Protein AF-A0A6N7H0F9-F1 (afdb_monomer_lite)

Foldseek 3Di:
DDFDDDDDDDQQDQLRVLVCCCVVVLLFKFAQQVPWQDFPPDDTAGLAGIQTLLREGEHEEEQDDLVRLLVSLVRNLVSLVVVLVCVGRVVSVLVSLVVGRPDPNSSVSNNVNSVCVNVVNDAHEYEYEYEDACVVPDPVPHPPSSVVSNVVSCVSSVVSRHHYYYHYRYD

Secondary structure (DSSP, 8-state):
-------SSS---HHHHHHHHHHHTTTTEEE-TTPEE--TTS--EE--SEEETT--EEEEEES--HHHHHHHHHHHHHHHHHHT-HHHHHHHHHHHHHHH-S-HHHHHHHHHHHHHHHTTSS--EEEEEEEE--TT--GGGS-HHHHHHHHHHHHHHHHTT-EEEEEEEE-

pLDDT: mean 88.98, std 14.89, range [30.44, 98.69]

Radius of gyration: 15.68 Å; chains: 1; bounding box: 40×28×45 Å

Sequence (171 aa):
MRQCRVSGGRRTTEPAYNTKVGKDHRDDFICLDRALIEIPGETKFEACDLVAETGALVHVKRKGKSSALSHLFLRAANSCEMLHRPAETRGPFNKLLAERARSPKLLTTVQSVLAAAESRRDELEVVFAFLGDWRGGTISSLPFFSRISLVNEAHRVRNLGYTVTVKTISQ

Structure (mmCIF, N/CA/C/O backbone):
data_AF-A0A6N7H0F9-F1
#
_entry.id   AF-A0A6N7H0F9-F1
#
loop_
_atom_site.group_PDB
_atom_site.id
_atom_site.type_symbol
_atom_site.label_atom_id
_atom_site.label_alt_id
_atom_site.label_comp_id
_atom_site.label_asym_id
_atom_site.label_entity_id
_atom_site.label_seq_id
_atom_site.pdbx_PDB_ins_code
_atom_site.Cartn_x
_atom_site.Cartn_y
_atom_site.Cartn_z
_atom_site.occupancy
_atom_site.B_iso_or_equiv
_atom_site.auth_seq_id
_atom_site.auth_comp_id
_atom_site.auth_asym_id
_atom_site.auth_atom_id
_atom_site.pdbx_PDB_model_num
ATOM 1 N N . MET A 1 1 ? -8.116 -14.077 -9.382 1.00 36.47 1 MET A N 1
ATOM 2 C CA . MET A 1 1 ? -8.466 -12.677 -9.720 1.00 36.47 1 MET A CA 1
ATOM 3 C C . MET A 1 1 ? -8.151 -12.419 -11.190 1.00 36.47 1 MET A C 1
ATOM 5 O O . MET A 1 1 ? -7.084 -12.813 -11.648 1.00 36.47 1 MET A O 1
ATOM 9 N N . ARG A 1 2 ? -9.105 -11.866 -11.949 1.00 30.44 2 ARG A N 1
ATOM 10 C CA . ARG A 1 2 ? -9.016 -11.695 -13.411 1.00 30.44 2 ARG A CA 1
ATOM 11 C C . ARG A 1 2 ? -8.054 -10.549 -13.756 1.00 30.44 2 ARG A C 1
ATOM 13 O O . ARG A 1 2 ? -8.164 -9.470 -13.187 1.00 30.44 2 ARG A O 1
ATOM 20 N N . GLN A 1 3 ? -7.115 -10.779 -14.678 1.00 33.28 3 GLN A N 1
ATOM 21 C CA . GLN A 1 3 ? -6.252 -9.727 -15.227 1.00 33.28 3 GLN A CA 1
ATOM 22 C C . GLN A 1 3 ? -7.116 -8.686 -15.950 1.00 33.28 3 GLN A C 1
ATOM 24 O O . GLN A 1 3 ? -7.696 -8.976 -16.995 1.00 33.28 3 GLN A O 1
ATOM 29 N N . CYS A 1 4 ? -7.187 -7.472 -15.410 1.00 33.72 4 CYS A N 1
ATOM 30 C CA . CYS A 1 4 ? -7.795 -6.338 -16.093 1.00 33.72 4 CYS A CA 1
ATOM 31 C C . CYS A 1 4 ? -6.793 -5.826 -17.145 1.00 33.72 4 CYS A C 1
ATOM 33 O O . CYS A 1 4 ? -5.806 -5.174 -16.805 1.00 33.72 4 CYS A O 1
ATOM 35 N N . ARG A 1 5 ? -6.983 -6.186 -18.423 1.00 34.38 5 ARG A N 1
ATOM 36 C CA . ARG A 1 5 ? -6.224 -5.600 -19.541 1.00 34.38 5 ARG A CA 1
ATOM 37 C C . ARG A 1 5 ? -6.915 -4.309 -19.967 1.00 34.38 5 ARG A C 1
ATOM 39 O O . ARG A 1 5 ? -7.967 -4.358 -20.594 1.00 34.38 5 ARG A O 1
ATOM 46 N N . VAL A 1 6 ? -6.312 -3.167 -19.651 1.00 43.25 6 VAL A N 1
ATOM 47 C CA . VAL A 1 6 ? -6.715 -1.873 -20.216 1.00 43.25 6 VAL A CA 1
ATOM 48 C C . VAL A 1 6 ? -5.875 -1.637 -21.473 1.00 43.25 6 VAL A C 1
ATOM 50 O O . VAL A 1 6 ? -4.650 -1.592 -21.407 1.00 43.25 6 VAL A O 1
ATOM 53 N N . SER A 1 7 ? -6.528 -1.562 -22.630 1.00 35.03 7 SER A N 1
ATOM 54 C CA . SER A 1 7 ? -5.904 -1.376 -23.942 1.00 35.03 7 SER A CA 1
ATOM 55 C C . SER A 1 7 ? -5.489 0.078 -24.201 1.00 35.03 7 SER A C 1
ATOM 57 O O . SER A 1 7 ? -6.306 0.984 -24.068 1.00 35.03 7 SER A O 1
ATOM 59 N N . GLY A 1 8 ? -4.230 0.249 -24.623 1.00 41.03 8 GLY A N 1
ATOM 60 C CA . GLY A 1 8 ? -3.666 1.303 -25.482 1.00 41.03 8 GLY A CA 1
ATOM 61 C C . GLY A 1 8 ? -4.309 2.693 -25.482 1.00 41.03 8 GLY A C 1
ATOM 62 O O . GLY A 1 8 ? -5.178 2.978 -26.299 1.00 41.03 8 GLY A O 1
ATOM 63 N N . GLY A 1 9 ? -3.773 3.601 -24.664 1.00 38.97 9 GLY A N 1
ATOM 64 C CA . GLY A 1 9 ? -4.046 5.037 -24.754 1.00 38.97 9 GLY A CA 1
ATOM 65 C C . GLY A 1 9 ? -3.448 5.797 -23.571 1.00 38.97 9 GLY A C 1
ATOM 66 O O . GLY A 1 9 ? -3.862 5.562 -22.448 1.00 38.97 9 GLY A O 1
ATOM 67 N N . ARG A 1 10 ? -2.475 6.689 -23.836 1.00 51.28 10 ARG A N 1
ATOM 68 C CA . ARG A 1 10 ? -1.783 7.618 -22.902 1.00 51.28 10 ARG A CA 1
ATOM 69 C C . ARG A 1 10 ? -1.339 6.996 -21.558 1.00 51.28 10 ARG A C 1
ATOM 71 O O . ARG A 1 10 ? -2.156 6.696 -20.695 1.00 51.28 10 ARG A O 1
ATOM 78 N N . ARG A 1 11 ? -0.018 6.901 -21.319 1.00 67.81 11 ARG A N 1
ATOM 79 C CA . ARG A 1 11 ? 0.551 6.440 -20.029 1.00 67.81 11 ARG A CA 1
ATOM 80 C C . ARG A 1 11 ? -0.127 7.162 -18.858 1.00 67.81 11 ARG A C 1
ATOM 82 O O . ARG A 1 11 ? 0.099 8.351 -18.645 1.00 67.81 11 ARG A O 1
ATOM 89 N N . THR A 1 12 ? -0.967 6.443 -18.119 1.00 83.94 12 THR A N 1
ATOM 90 C CA . THR A 1 12 ? -1.776 7.009 -17.035 1.00 83.94 12 THR A CA 1
ATOM 91 C C . THR A 1 12 ? -0.874 7.276 -15.839 1.00 83.94 12 THR A C 1
ATOM 93 O O . THR A 1 12 ? -0.095 6.400 -15.466 1.00 83.94 12 THR A O 1
ATOM 96 N N . THR A 1 13 ? -0.938 8.469 -15.241 1.00 92.88 13 THR A N 1
ATOM 97 C CA . THR A 1 13 ? -0.132 8.828 -14.056 1.00 92.88 13 THR A CA 1
ATOM 98 C C . THR A 1 13 ? -0.463 7.927 -12.855 1.00 92.88 13 THR A C 1
ATOM 100 O O . THR A 1 13 ? -1.495 7.264 -12.858 1.00 92.88 13 THR A O 1
ATOM 103 N N . GLU A 1 14 ? 0.416 7.846 -11.844 1.00 94.94 14 GLU A N 1
ATOM 104 C CA . GLU A 1 14 ? 0.169 6.986 -10.663 1.00 94.94 14 GLU A CA 1
ATOM 105 C C . GLU A 1 14 ? -1.146 7.399 -9.964 1.00 94.94 14 GLU A C 1
ATOM 107 O O . GLU A 1 14 ? -2.026 6.546 -9.846 1.00 94.94 14 GLU A O 1
ATOM 112 N N . PRO A 1 15 ? -1.395 8.700 -9.680 1.00 96.75 15 PRO A N 1
ATOM 113 C CA . PRO A 1 15 ? -2.644 9.122 -9.039 1.00 96.75 15 PRO A CA 1
ATOM 114 C C . PRO A 1 15 ? -3.885 8.880 -9.905 1.00 96.75 15 PRO A C 1
ATOM 116 O O . PRO A 1 15 ? -4.947 8.514 -9.400 1.00 96.75 15 PRO A O 1
ATOM 119 N N . ALA A 1 16 ? -3.767 9.069 -11.227 1.00 95.94 16 ALA A N 1
ATOM 120 C CA . ALA A 1 16 ? -4.872 8.817 -12.147 1.00 95.94 16 ALA A CA 1
ATOM 121 C C . ALA A 1 16 ? -5.219 7.322 -12.215 1.00 95.94 16 ALA A C 1
ATOM 123 O O . ALA A 1 16 ? -6.398 6.978 -12.274 1.00 95.94 16 ALA A O 1
ATOM 124 N N . TYR A 1 17 ? -4.217 6.439 -12.157 1.00 96.56 17 TYR A N 1
ATOM 125 C CA . TYR A 1 17 ? -4.435 4.996 -12.087 1.00 96.56 17 TYR A CA 1
ATOM 126 C C . TYR A 1 17 ? -5.130 4.618 -10.775 1.00 96.56 17 TYR A C 1
ATOM 128 O O . TYR A 1 17 ? -6.184 3.988 -10.816 1.00 96.56 17 TYR A O 1
ATOM 136 N N . ASN A 1 18 ? -4.606 5.075 -9.635 1.00 97.69 18 ASN A N 1
ATOM 137 C CA . ASN A 1 18 ? -5.153 4.775 -8.307 1.00 97.69 18 ASN A CA 1
ATOM 138 C C . ASN A 1 18 ? -6.614 5.243 -8.187 1.00 97.69 18 ASN A C 1
ATOM 140 O O . ASN A 1 18 ? -7.503 4.483 -7.799 1.00 97.69 18 ASN A O 1
ATOM 144 N N . THR A 1 19 ? -6.892 6.472 -8.630 1.00 97.38 19 THR A N 1
ATOM 145 C CA . THR A 1 19 ? -8.248 7.039 -8.643 1.00 97.38 19 THR A CA 1
ATOM 146 C C . THR A 1 19 ? -9.193 6.246 -9.542 1.00 97.38 19 THR A C 1
ATOM 148 O O . THR A 1 19 ? -10.334 5.987 -9.157 1.00 97.38 19 THR A O 1
ATOM 151 N N . LYS A 1 20 ? -8.734 5.847 -10.736 1.00 96.69 20 LYS A N 1
ATOM 152 C CA . LYS A 1 20 ? -9.527 5.039 -11.669 1.00 96.69 20 LYS A CA 1
ATOM 153 C C . LYS A 1 20 ? -9.846 3.667 -11.081 1.00 96.69 20 LYS A C 1
ATOM 155 O O . LYS A 1 20 ? -11.004 3.272 -11.126 1.00 96.69 20 LYS A O 1
ATOM 160 N N . VAL A 1 21 ? -8.870 2.979 -10.483 1.00 97.31 21 VAL A N 1
ATOM 161 C CA . VAL A 1 21 ? -9.089 1.670 -9.846 1.00 97.31 21 VAL A CA 1
ATOM 162 C C . VAL A 1 21 ? -10.112 1.775 -8.718 1.00 97.31 21 VAL A C 1
ATOM 164 O O . VAL A 1 21 ? -11.105 1.060 -8.749 1.00 97.31 21 VAL A O 1
ATOM 167 N N . GLY A 1 22 ? -9.951 2.716 -7.783 1.00 96.88 22 GLY A N 1
ATOM 168 C CA . GLY A 1 22 ? -10.909 2.878 -6.679 1.00 96.88 22 GLY A CA 1
ATOM 169 C C . GLY A 1 22 ? -12.315 3.320 -7.112 1.00 96.88 22 GLY A C 1
ATOM 170 O O . GLY A 1 22 ? -13.271 3.161 -6.357 1.00 96.88 22 GLY A O 1
ATOM 171 N N . LYS A 1 23 ? -12.469 3.889 -8.316 1.00 96.81 23 LYS A N 1
ATOM 172 C CA . LYS A 1 23 ? -13.776 4.251 -8.885 1.00 96.81 23 LYS A CA 1
ATOM 173 C C . LYS A 1 23 ? -14.415 3.081 -9.635 1.00 96.81 23 LYS A C 1
ATOM 175 O O . LYS A 1 23 ? -15.572 2.756 -9.377 1.00 96.81 23 LYS A O 1
ATOM 180 N N . ASP A 1 24 ? -13.677 2.488 -10.568 1.00 97.19 24 ASP A N 1
ATOM 181 C CA . ASP A 1 24 ? -14.187 1.475 -11.496 1.00 97.19 24 ASP A CA 1
ATOM 182 C C . ASP A 1 24 ? -14.318 0.101 -10.811 1.00 97.19 24 ASP A C 1
ATOM 184 O O . ASP A 1 24 ? -15.212 -0.669 -11.150 1.00 97.19 24 ASP A O 1
ATOM 188 N N . HIS A 1 25 ? -13.491 -0.164 -9.795 1.00 97.06 25 HIS A N 1
ATOM 189 C CA . HIS A 1 25 ? -13.478 -1.381 -8.977 1.00 97.06 25 HIS A CA 1
ATOM 190 C C . HIS A 1 25 ? -13.803 -1.074 -7.507 1.00 97.06 25 HIS A C 1
ATOM 192 O O . HIS A 1 25 ? -13.159 -1.575 -6.589 1.00 97.06 25 HIS A O 1
ATOM 198 N N . ARG A 1 26 ? -14.798 -0.211 -7.268 1.00 95.94 26 ARG A N 1
ATOM 199 C CA . ARG A 1 26 ? -15.167 0.283 -5.924 1.00 95.94 26 ARG A CA 1
ATOM 200 C C . ARG A 1 26 ? -15.594 -0.791 -4.918 1.00 95.94 26 ARG A C 1
ATOM 202 O O . ARG A 1 26 ? -15.680 -0.488 -3.733 1.00 95.94 26 ARG A O 1
ATOM 209 N N . ASP A 1 27 ? -15.945 -1.979 -5.402 1.00 97.31 27 ASP A N 1
ATOM 210 C CA . ASP A 1 27 ? -16.322 -3.130 -4.578 1.00 97.31 27 ASP A CA 1
ATOM 211 C C . ASP A 1 27 ? -15.123 -4.045 -4.279 1.00 97.31 27 ASP A C 1
ATOM 213 O O . ASP A 1 27 ? -15.240 -4.904 -3.418 1.00 97.31 27 ASP A O 1
ATOM 217 N N . ASP A 1 28 ? -13.972 -3.807 -4.921 1.00 97.75 28 ASP A N 1
ATOM 218 C CA . ASP A 1 28 ? -12.732 -4.568 -4.731 1.00 97.75 28 ASP A CA 1
ATOM 219 C C . ASP A 1 28 ? -11.613 -3.725 -4.083 1.00 97.75 28 ASP A C 1
ATOM 221 O O . ASP A 1 28 ? -10.716 -4.281 -3.450 1.00 97.75 28 ASP A O 1
ATOM 225 N N . PHE A 1 29 ? -11.626 -2.393 -4.262 1.00 98.44 29 PHE A N 1
ATOM 226 C CA . PHE A 1 29 ? -10.556 -1.492 -3.818 1.00 98.44 29 PHE A CA 1
ATOM 227 C C . PHE A 1 29 ? -11.047 -0.183 -3.186 1.00 98.44 29 PHE A C 1
ATOM 229 O O . PHE A 1 29 ? -11.930 0.501 -3.707 1.00 98.44 29 PHE A O 1
ATOM 236 N N . ILE A 1 30 ? -10.363 0.235 -2.118 1.00 98.62 30 ILE A N 1
ATOM 237 C CA . ILE A 1 30 ? -10.457 1.572 -1.516 1.00 98.62 30 ILE A CA 1
ATOM 238 C C . ILE A 1 30 ? -9.215 2.375 -1.921 1.00 98.62 30 ILE A C 1
ATOM 240 O O . ILE A 1 30 ? -8.095 1.910 -1.736 1.00 98.62 30 ILE A O 1
ATOM 244 N N . CYS A 1 31 ? -9.395 3.588 -2.459 1.00 98.62 31 CYS A N 1
ATOM 245 C CA . CYS A 1 31 ? -8.279 4.453 -2.860 1.00 98.62 31 CYS A CA 1
ATOM 246 C C . CYS A 1 31 ? -7.805 5.361 -1.716 1.00 98.62 31 CYS A C 1
ATOM 248 O O . CYS A 1 31 ? -8.521 6.273 -1.285 1.00 98.62 31 CYS A O 1
ATOM 250 N N . LEU A 1 32 ? -6.567 5.131 -1.279 1.00 98.38 32 LEU A N 1
ATOM 251 C CA . LEU A 1 32 ? -5.870 5.867 -0.226 1.00 98.38 32 LEU A CA 1
ATOM 252 C C . LEU A 1 32 ? -4.683 6.690 -0.758 1.00 98.38 32 LEU A C 1
ATOM 254 O O . LEU A 1 32 ? -3.908 7.213 0.034 1.00 98.38 32 LEU A O 1
ATOM 258 N N . ASP A 1 33 ? -4.562 6.871 -2.077 1.00 97.19 33 ASP A N 1
ATOM 259 C CA . ASP A 1 33 ? -3.537 7.736 -2.677 1.00 97.19 33 ASP A CA 1
ATOM 260 C C . ASP A 1 33 ? -3.517 9.104 -1.973 1.00 97.19 33 ASP A C 1
ATOM 262 O O . ASP A 1 33 ? -4.555 9.776 -1.841 1.00 97.19 33 ASP A O 1
ATOM 266 N N . ARG A 1 34 ? -2.331 9.473 -1.469 1.00 95.31 34 ARG A N 1
ATOM 267 C CA . ARG A 1 34 ? -2.056 10.722 -0.731 1.00 95.31 34 ARG A CA 1
ATOM 268 C C . ARG A 1 34 ? -2.892 10.923 0.535 1.00 95.31 34 ARG A C 1
ATOM 270 O O . ARG A 1 34 ? -3.048 12.046 1.016 1.00 95.31 34 ARG A O 1
ATOM 277 N N . ALA A 1 35 ? -3.489 9.855 1.047 1.00 96.94 35 ALA A N 1
ATOM 278 C CA . ALA A 1 35 ? -4.270 9.864 2.266 1.00 96.94 35 ALA A CA 1
ATOM 279 C C . ALA A 1 35 ? -3.342 9.661 3.464 1.00 96.94 35 ALA A C 1
ATOM 281 O O . ALA A 1 35 ? -2.598 8.684 3.5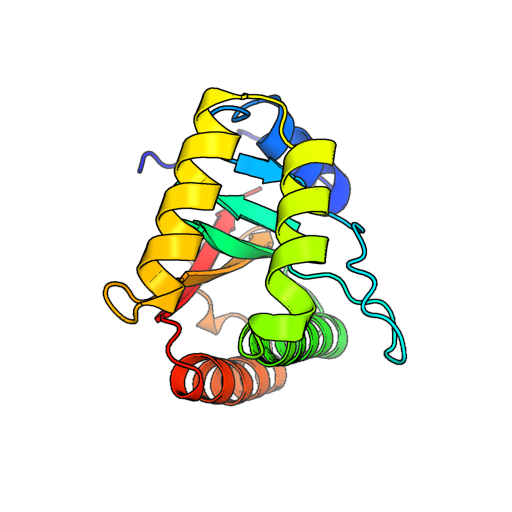23 1.00 96.94 35 ALA A O 1
ATOM 282 N N . LEU A 1 36 ? -3.393 10.592 4.413 1.00 96.56 36 LEU A N 1
ATOM 283 C CA . LEU A 1 36 ? -2.535 10.566 5.586 1.00 96.56 36 LEU A CA 1
ATOM 284 C C . LEU A 1 36 ? -3.286 10.023 6.795 1.00 96.56 36 LEU A C 1
ATOM 286 O O . LEU A 1 36 ? -4.383 10.481 7.111 1.00 96.56 36 LEU A O 1
ATOM 290 N N . ILE A 1 37 ? -2.650 9.090 7.492 1.00 94.69 37 ILE A N 1
ATOM 291 C CA . ILE A 1 37 ? -3.020 8.678 8.837 1.00 94.69 37 ILE A CA 1
ATOM 292 C C . ILE A 1 37 ? -2.316 9.615 9.811 1.00 94.69 37 ILE A C 1
ATOM 294 O O . ILE A 1 37 ? -1.109 9.848 9.715 1.00 94.69 37 ILE A O 1
ATOM 298 N N . GLU A 1 38 ? -3.087 10.158 10.744 1.00 91.62 38 GLU A N 1
ATOM 299 C CA . GLU A 1 38 ? -2.595 10.993 11.831 1.00 91.62 38 GLU A CA 1
ATOM 300 C C . GLU A 1 38 ? -2.665 10.205 13.135 1.00 91.62 38 GLU A C 1
ATOM 302 O O . GLU A 1 38 ? -3.743 9.783 13.555 1.00 91.62 38 GLU A O 1
ATOM 307 N N . ILE A 1 39 ? -1.505 10.003 13.756 1.00 87.12 39 ILE A N 1
ATOM 308 C CA . ILE A 1 39 ? -1.383 9.444 15.100 1.00 87.12 39 ILE A CA 1
ATOM 309 C C . ILE A 1 39 ? -0.949 10.595 16.018 1.00 87.12 39 ILE A C 1
ATOM 311 O O . ILE A 1 39 ? 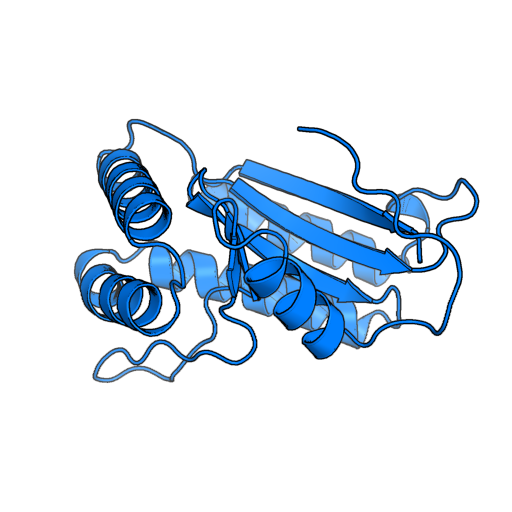0.016 11.291 15.689 1.00 87.12 39 ILE A O 1
ATOM 315 N N . PRO A 1 40 ? -1.631 10.832 17.151 1.00 82.31 40 PRO A N 1
ATOM 316 C CA . PRO A 1 40 ? -1.222 11.862 18.100 1.00 82.31 40 PRO A CA 1
ATOM 317 C C . PRO A 1 40 ? 0.229 11.676 18.561 1.00 82.31 40 PRO A C 1
ATOM 319 O O . PRO A 1 40 ? 0.602 10.600 19.013 1.00 82.31 40 PRO A O 1
ATOM 322 N N . GLY A 1 41 ? 1.036 12.736 18.471 1.00 82.81 41 GLY A N 1
ATOM 323 C CA . GLY A 1 41 ? 2.443 12.716 18.890 1.00 82.81 41 GLY A CA 1
ATOM 324 C C . GLY A 1 41 ? 3.429 12.185 17.844 1.00 82.81 41 GLY A C 1
ATOM 325 O O . GLY A 1 41 ? 4.631 12.260 18.075 1.00 82.81 41 GLY A O 1
ATOM 326 N N . GLU A 1 42 ? 2.950 11.727 16.686 1.00 85.38 42 GLU A N 1
ATOM 327 C CA . GLU A 1 42 ? 3.776 11.175 15.609 1.00 85.38 42 GLU A CA 1
ATOM 328 C C . GLU A 1 42 ? 3.577 11.936 14.291 1.00 85.38 42 GLU A C 1
ATOM 330 O O . GLU A 1 42 ? 2.607 12.675 14.089 1.00 85.38 42 GLU A O 1
ATOM 335 N N . THR A 1 43 ? 4.507 11.753 13.351 1.00 85.62 43 THR A N 1
ATOM 336 C CA . THR A 1 43 ? 4.375 12.357 12.016 1.00 85.62 43 THR A CA 1
ATOM 337 C C . THR A 1 43 ? 3.316 11.626 11.193 1.00 85.62 43 THR A C 1
ATOM 339 O O . THR A 1 43 ? 3.241 10.398 11.183 1.00 85.62 43 THR A O 1
ATOM 342 N N . LYS A 1 44 ? 2.518 12.391 10.441 1.00 92.69 44 LYS A N 1
ATOM 343 C CA . LYS A 1 44 ? 1.536 11.850 9.494 1.00 92.69 44 LYS A CA 1
ATOM 344 C C . LYS A 1 44 ? 2.207 10.970 8.441 1.00 92.69 44 LYS A C 1
ATOM 346 O O . LYS A 1 44 ? 3.246 11.343 7.896 1.00 92.69 44 LYS A O 1
ATOM 351 N N . PHE A 1 45 ? 1.577 9.856 8.085 1.00 94.69 45 PHE A N 1
ATOM 352 C CA . PHE A 1 45 ? 2.123 8.932 7.088 1.00 94.69 45 PHE A CA 1
ATOM 353 C C . PHE A 1 45 ? 1.042 8.372 6.160 1.00 94.69 45 PHE A C 1
ATOM 355 O O . PHE A 1 45 ? -0.135 8.327 6.506 1.00 94.69 45 PHE A O 1
ATOM 362 N N . GLU A 1 46 ? 1.446 7.949 4.964 1.00 95.88 46 GLU A N 1
ATOM 363 C CA . GLU A 1 46 ? 0.581 7.243 4.013 1.00 95.88 46 GLU A CA 1
ATOM 364 C C . GLU A 1 46 ? 0.678 5.736 4.284 1.00 95.88 46 GLU A C 1
ATOM 366 O O . GLU A 1 46 ? 1.783 5.194 4.328 1.00 95.88 46 GLU A O 1
ATOM 371 N N . ALA A 1 47 ? -0.457 5.049 4.447 1.00 96.25 47 ALA A N 1
ATOM 372 C CA . ALA A 1 47 ? -0.456 3.595 4.632 1.00 96.25 47 ALA A CA 1
ATOM 373 C C . ALA A 1 47 ? -0.081 2.854 3.343 1.00 96.25 47 ALA A C 1
ATOM 375 O O . ALA A 1 47 ? 0.820 2.017 3.340 1.00 96.25 47 ALA A O 1
ATOM 376 N N . CYS A 1 48 ? -0.791 3.162 2.259 1.00 98.25 48 CYS A N 1
ATOM 377 C CA . CYS A 1 48 ? -0.645 2.589 0.924 1.00 98.25 48 CYS A CA 1
ATOM 378 C C . CYS A 1 48 ? -1.453 3.427 -0.080 1.00 98.25 48 CYS A C 1
ATOM 380 O O . CYS A 1 48 ? -2.129 4.379 0.309 1.00 98.25 48 CYS A O 1
ATOM 382 N N . ASP A 1 49 ? -1.407 3.067 -1.362 1.00 98.44 49 ASP A N 1
ATOM 383 C CA . ASP A 1 49 ? -2.162 3.764 -2.406 1.00 98.44 49 ASP A CA 1
ATOM 384 C C . ASP A 1 49 ? -3.574 3.190 -2.585 1.00 98.44 49 ASP A C 1
ATOM 386 O O . ASP A 1 49 ? -4.530 3.930 -2.837 1.00 98.44 49 ASP A O 1
ATOM 390 N N . LEU A 1 50 ? -3.719 1.867 -2.457 1.00 98.69 50 LEU A N 1
ATOM 391 C CA . LEU A 1 50 ? -4.999 1.159 -2.517 1.00 98.69 50 LEU A CA 1
ATOM 392 C C . LEU A 1 50 ? -5.055 0.069 -1.441 1.00 98.69 50 LEU A C 1
ATOM 394 O O . LEU A 1 50 ? -4.060 -0.611 -1.203 1.00 98.69 50 LEU A O 1
ATOM 398 N N . VAL A 1 51 ? -6.239 -0.159 -0.874 1.00 98.56 51 VAL A N 1
ATOM 399 C CA . VAL A 1 51 ? -6.529 -1.326 -0.025 1.00 98.56 51 VAL A CA 1
ATOM 400 C C . VAL A 1 51 ? -7.482 -2.247 -0.770 1.00 98.56 51 VAL A C 1
ATOM 402 O O . VAL A 1 51 ? -8.540 -1.795 -1.208 1.00 98.56 51 VAL A O 1
ATOM 405 N N . ALA A 1 52 ? -7.098 -3.510 -0.944 1.00 98.31 52 ALA A N 1
ATOM 406 C CA . ALA A 1 52 ? -7.948 -4.524 -1.566 1.00 98.31 52 ALA A CA 1
ATOM 407 C C . ALA A 1 52 ? -8.979 -5.085 -0.573 1.00 98.31 52 ALA A C 1
ATOM 409 O O . ALA A 1 52 ? -8.771 -5.022 0.636 1.00 98.31 52 ALA A O 1
ATOM 410 N N . GLU A 1 53 ? -10.043 -5.717 -1.074 1.00 97.31 53 GLU A N 1
ATOM 411 C CA . GLU A 1 53 ? -11.035 -6.449 -0.263 1.00 97.31 53 GLU A CA 1
ATOM 412 C C . GLU A 1 53 ? -10.389 -7.463 0.698 1.00 97.31 53 GLU A C 1
ATOM 414 O O . GLU A 1 53 ? -10.847 -7.639 1.824 1.00 97.31 53 GLU A O 1
ATOM 419 N N . THR A 1 54 ? -9.266 -8.065 0.296 1.00 96.25 54 THR A N 1
ATOM 420 C CA . THR A 1 54 ? -8.472 -9.000 1.110 1.00 96.25 54 THR A CA 1
ATOM 421 C C . THR A 1 54 ? -7.640 -8.326 2.206 1.00 96.25 54 THR A C 1
ATOM 423 O O . THR A 1 54 ? -6.811 -8.981 2.828 1.00 96.25 54 THR A O 1
ATOM 426 N N . GLY A 1 55 ? -7.772 -7.013 2.404 1.00 96.25 55 GLY A N 1
ATOM 427 C CA . GLY A 1 55 ? -6.928 -6.228 3.306 1.00 96.25 55 GLY A CA 1
ATOM 428 C C . GLY A 1 55 ? -5.518 -5.954 2.772 1.00 96.25 55 GLY A C 1
ATOM 429 O O . GLY A 1 55 ? -4.723 -5.331 3.472 1.00 96.25 55 GLY A O 1
ATOM 430 N N . ALA A 1 56 ? -5.194 -6.384 1.545 1.00 97.81 56 ALA A N 1
ATOM 431 C CA . ALA A 1 56 ? -3.868 -6.176 0.973 1.00 97.81 56 ALA A CA 1
ATOM 432 C C . ALA A 1 56 ? -3.555 -4.682 0.789 1.00 97.81 56 ALA A C 1
ATOM 434 O O . ALA A 1 56 ? -4.361 -3.934 0.225 1.00 97.81 56 ALA A O 1
ATOM 435 N N . LEU A 1 57 ? -2.360 -4.273 1.216 1.00 98.25 57 LEU A N 1
ATOM 436 C CA . LEU A 1 57 ? -1.840 -2.913 1.105 1.00 98.25 57 LEU A CA 1
ATOM 437 C C . LEU A 1 57 ? -1.063 -2.777 -0.207 1.00 98.25 57 LEU A C 1
ATOM 439 O O . LEU A 1 57 ? 0.024 -3.335 -0.372 1.00 98.25 57 LEU A O 1
ATOM 443 N N . VAL A 1 58 ? -1.623 -2.054 -1.173 1.00 98.62 58 VAL A N 1
ATOM 444 C CA . VAL A 1 58 ? -1.059 -1.946 -2.521 1.00 98.62 58 VAL A CA 1
ATOM 445 C C . VAL A 1 58 ? -0.323 -0.622 -2.687 1.00 98.62 58 VAL A C 1
ATOM 447 O O . VAL A 1 58 ? -0.895 0.455 -2.530 1.00 98.62 58 VAL A O 1
ATOM 450 N N . HIS A 1 59 ? 0.943 -0.719 -3.074 1.00 98.38 59 HIS A N 1
ATOM 451 C CA . HIS A 1 59 ? 1.837 0.391 -3.375 1.00 98.38 59 HIS A CA 1
ATOM 452 C C . HIS A 1 59 ? 2.106 0.431 -4.879 1.00 98.38 59 HIS A C 1
ATOM 454 O O . HIS A 1 59 ? 2.752 -0.461 -5.440 1.00 98.38 59 HIS A O 1
ATOM 460 N N . VAL A 1 60 ? 1.596 1.458 -5.548 1.00 97.25 60 VAL A N 1
ATOM 461 C CA . VAL A 1 60 ? 1.639 1.625 -6.995 1.00 97.25 60 VAL A CA 1
ATOM 462 C C . VAL A 1 60 ? 2.778 2.553 -7.381 1.00 97.25 60 VAL A C 1
ATOM 464 O O . VAL A 1 60 ? 2.874 3.699 -6.948 1.00 97.25 60 VAL A O 1
ATOM 467 N N . LYS A 1 61 ? 3.635 2.085 -8.287 1.00 95.19 61 LYS A N 1
ATOM 468 C CA . LYS A 1 61 ? 4.728 2.910 -8.799 1.00 95.19 61 LYS A CA 1
ATOM 469 C C . LYS A 1 61 ? 4.993 2.662 -10.259 1.00 95.19 61 LYS A C 1
ATOM 471 O O . LYS A 1 61 ? 4.934 1.544 -10.748 1.00 95.19 61 LYS A O 1
ATOM 476 N N . ARG A 1 62 ? 5.339 3.701 -10.998 1.00 92.25 62 ARG A N 1
ATOM 477 C CA . ARG A 1 62 ? 5.813 3.539 -12.364 1.00 92.25 62 ARG A CA 1
ATOM 478 C C . ARG A 1 62 ? 7.233 3.008 -12.358 1.00 92.25 62 ARG A C 1
ATOM 480 O O . ARG A 1 62 ? 8.069 3.457 -11.573 1.00 92.25 62 ARG A O 1
ATOM 487 N N . LYS A 1 63 ? 7.530 2.113 -13.300 1.00 86.25 63 LYS A N 1
ATOM 488 C CA . LYS A 1 63 ? 8.912 1.740 -13.605 1.00 86.25 63 LYS A CA 1
ATOM 489 C C . LYS A 1 63 ? 9.726 3.013 -13.869 1.00 86.25 63 LYS A C 1
ATOM 491 O O . LYS A 1 63 ? 9.320 3.865 -14.661 1.00 86.25 63 LYS A O 1
ATOM 496 N N . GLY A 1 64 ? 10.858 3.151 -13.185 1.00 87.06 64 GLY A N 1
ATOM 497 C CA . GLY A 1 64 ? 11.623 4.393 -13.176 1.00 87.06 64 GLY A CA 1
ATOM 498 C C . GLY A 1 64 ? 13.000 4.254 -12.533 1.00 87.06 64 GLY A C 1
ATOM 499 O O . GLY A 1 64 ? 13.565 3.164 -12.468 1.00 87.06 64 GLY A O 1
ATOM 500 N N . LYS A 1 65 ? 13.547 5.390 -12.088 1.00 88.38 65 LYS A N 1
ATOM 501 C CA . LYS A 1 65 ? 14.885 5.495 -11.487 1.00 88.38 65 LYS A CA 1
ATOM 502 C C . LYS A 1 65 ? 14.944 4.832 -10.108 1.00 88.38 65 LYS A C 1
ATOM 504 O O . LYS A 1 65 ? 13.950 4.824 -9.381 1.00 88.38 65 LYS A O 1
ATOM 509 N N . SER A 1 66 ? 16.139 4.386 -9.715 1.00 90.69 66 SER A N 1
ATOM 510 C CA . SER A 1 66 ? 16.357 3.702 -8.437 1.00 90.69 66 SER A CA 1
ATOM 511 C C . SER A 1 66 ? 15.898 4.499 -7.226 1.00 90.69 66 SER A C 1
ATOM 513 O O . SER A 1 66 ? 15.237 3.932 -6.368 1.00 90.69 66 SER A O 1
ATOM 515 N N . SER A 1 67 ? 16.159 5.808 -7.191 1.00 92.00 67 SER A N 1
ATOM 516 C CA . SER A 1 67 ? 15.770 6.671 -6.070 1.00 92.00 67 SER A CA 1
ATOM 517 C C . SER A 1 67 ? 14.260 6.680 -5.816 1.00 92.00 67 SER A C 1
ATOM 519 O O . SER A 1 67 ? 13.823 6.575 -4.675 1.00 92.00 67 SER A O 1
ATOM 521 N N . ALA A 1 68 ? 13.450 6.749 -6.875 1.00 92.69 68 ALA A N 1
ATOM 522 C CA . ALA A 1 68 ? 11.994 6.767 -6.755 1.00 92.69 68 ALA A CA 1
ATOM 523 C C . ALA A 1 68 ? 11.427 5.415 -6.298 1.00 92.69 68 ALA A C 1
ATOM 525 O O . ALA A 1 68 ? 10.447 5.383 -5.558 1.00 92.69 68 ALA A O 1
ATOM 526 N N . LEU A 1 69 ? 12.038 4.312 -6.742 1.00 94.38 69 LEU A N 1
ATOM 527 C CA . LEU A 1 69 ? 11.644 2.959 -6.350 1.00 94.38 69 LEU A CA 1
ATOM 528 C C . LEU A 1 69 ? 12.053 2.661 -4.903 1.00 94.38 69 LEU A C 1
ATOM 530 O O . LEU A 1 69 ? 11.220 2.226 -4.120 1.00 94.38 69 LEU A O 1
ATOM 534 N N . SER A 1 70 ? 13.286 2.987 -4.514 1.00 94.88 70 SER A N 1
ATOM 535 C CA . SER A 1 70 ? 13.752 2.837 -3.131 1.00 94.88 70 SER A CA 1
ATOM 536 C C . SER A 1 70 ? 12.918 3.649 -2.146 1.00 94.88 70 SER A C 1
ATOM 538 O O . SER A 1 70 ? 12.582 3.152 -1.077 1.00 94.88 70 SER A O 1
ATOM 540 N N . HIS A 1 71 ? 12.512 4.866 -2.519 1.00 94.88 71 HIS A N 1
ATOM 541 C CA . HIS A 1 71 ? 11.627 5.670 -1.681 1.00 94.88 71 HIS A CA 1
ATOM 542 C C . HIS A 1 71 ? 10.247 5.022 -1.489 1.00 94.88 71 HIS A C 1
ATOM 544 O O . HIS A 1 71 ? 9.708 5.071 -0.387 1.00 94.88 71 HIS A O 1
ATOM 550 N N . LEU A 1 72 ? 9.691 4.378 -2.522 1.00 96.31 72 LEU A N 1
ATOM 551 C CA . LEU A 1 72 ? 8.452 3.607 -2.387 1.00 96.31 72 LEU A CA 1
ATOM 552 C C . LEU A 1 72 ? 8.625 2.444 -1.402 1.00 96.31 72 LEU A C 1
ATOM 554 O O . LEU A 1 72 ? 7.786 2.262 -0.528 1.00 96.31 72 LEU A O 1
ATOM 558 N N . PHE A 1 73 ? 9.700 1.665 -1.544 1.00 97.25 73 PHE A N 1
ATOM 559 C CA . PHE A 1 73 ? 9.932 0.486 -0.705 1.00 97.25 73 PHE A CA 1
ATOM 560 C C . PHE A 1 73 ? 10.112 0.866 0.760 1.00 97.25 73 PHE A C 1
ATOM 562 O O . PHE A 1 73 ? 9.489 0.259 1.626 1.00 97.25 73 PHE A O 1
ATOM 569 N N . LEU A 1 74 ? 10.879 1.927 1.022 1.00 96.88 74 LEU A N 1
ATOM 570 C CA . LEU A 1 74 ? 11.066 2.449 2.370 1.00 96.88 74 LEU A CA 1
ATOM 571 C C . LEU A 1 74 ? 9.749 2.960 2.969 1.00 96.88 74 LEU A C 1
ATOM 573 O O . LEU A 1 74 ? 9.459 2.689 4.131 1.00 96.88 74 LEU A O 1
ATOM 577 N N . ARG A 1 75 ? 8.929 3.671 2.179 1.00 96.06 75 ARG A N 1
ATOM 578 C CA . ARG A 1 75 ? 7.598 4.117 2.618 1.00 96.06 75 ARG A CA 1
ATOM 579 C C . ARG A 1 75 ? 6.701 2.944 2.995 1.00 96.06 75 ARG A C 1
ATOM 581 O O . ARG A 1 75 ? 6.080 3.004 4.046 1.00 96.06 75 ARG A O 1
ATOM 588 N N . ALA A 1 76 ? 6.666 1.896 2.174 1.00 97.38 76 ALA A N 1
ATOM 589 C CA . ALA A 1 76 ? 5.871 0.702 2.448 1.00 97.38 76 ALA A CA 1
ATOM 590 C C . ALA A 1 76 ? 6.346 -0.036 3.708 1.00 97.38 76 ALA A C 1
ATOM 592 O O . ALA A 1 76 ? 5.533 -0.425 4.538 1.00 97.38 76 ALA A O 1
ATOM 593 N N . ALA A 1 77 ? 7.659 -0.192 3.896 1.00 97.31 77 ALA A N 1
ATOM 594 C CA . ALA A 1 77 ? 8.190 -0.823 5.102 1.00 97.31 77 ALA A CA 1
ATOM 595 C C . ALA A 1 77 ? 7.861 -0.014 6.364 1.00 97.31 77 ALA A C 1
ATOM 597 O O . ALA A 1 77 ? 7.359 -0.570 7.338 1.00 97.31 77 ALA A O 1
ATOM 598 N N . ASN A 1 78 ? 8.068 1.305 6.327 1.00 95.31 78 ASN A N 1
ATOM 599 C CA . ASN A 1 78 ? 7.753 2.177 7.456 1.00 95.31 78 ASN A CA 1
ATOM 600 C C . ASN A 1 78 ? 6.243 2.212 7.748 1.00 95.31 78 ASN A C 1
ATOM 602 O O . ASN A 1 78 ? 5.853 2.205 8.912 1.00 95.31 78 ASN A O 1
ATOM 606 N N . SER A 1 79 ? 5.381 2.220 6.724 1.00 94.94 79 SER A N 1
ATOM 607 C CA . SER A 1 79 ? 3.931 2.186 6.943 1.00 94.94 79 SER A CA 1
ATOM 608 C C . SER A 1 79 ? 3.489 0.873 7.589 1.00 94.94 79 SER A C 1
ATOM 610 O O . SER A 1 79 ? 2.680 0.898 8.514 1.00 94.94 79 SER A O 1
ATOM 612 N N . CYS A 1 80 ? 4.073 -0.257 7.180 1.00 94.81 80 CYS A N 1
ATOM 613 C CA . CYS A 1 80 ? 3.823 -1.556 7.802 1.00 94.81 80 CYS A CA 1
ATOM 614 C C . CYS A 1 80 ? 4.266 -1.591 9.269 1.00 94.81 80 CYS A C 1
ATOM 616 O O . CYS A 1 80 ? 3.551 -2.153 10.093 1.00 94.81 80 CYS A O 1
ATOM 618 N N . GLU A 1 81 ? 5.402 -0.975 9.616 1.00 92.69 81 GLU A N 1
ATOM 619 C CA . GLU A 1 81 ? 5.849 -0.860 11.013 1.00 92.69 81 GLU A CA 1
ATOM 620 C C . GLU A 1 81 ? 4.890 -0.038 11.867 1.00 92.69 81 GLU A C 1
ATOM 622 O O . GLU A 1 81 ? 4.592 -0.427 12.996 1.00 92.69 81 GLU A O 1
ATOM 627 N N . MET A 1 82 ? 4.380 1.073 11.331 1.00 92.06 82 MET A N 1
ATOM 628 C CA . MET A 1 82 ? 3.391 1.882 12.039 1.00 92.06 82 MET A CA 1
ATOM 629 C C . MET A 1 82 ? 2.099 1.092 12.251 1.00 92.06 82 MET A C 1
ATOM 631 O O . MET A 1 82 ? 1.594 1.022 13.370 1.00 92.06 82 MET A O 1
ATOM 635 N N . LEU A 1 83 ? 1.593 0.435 11.204 1.00 91.06 83 LEU A N 1
ATOM 636 C CA . LEU A 1 83 ? 0.379 -0.385 11.274 1.00 91.06 83 LEU A CA 1
ATOM 637 C C . LEU A 1 83 ? 0.547 -1.631 12.158 1.00 91.06 83 LEU A C 1
ATOM 639 O O . LEU A 1 83 ? -0.433 -2.131 12.702 1.00 91.06 83 LEU A O 1
ATOM 643 N N . HIS A 1 84 ? 1.780 -2.101 12.371 1.00 87.00 84 HIS A N 1
ATOM 644 C CA . HIS A 1 84 ? 2.084 -3.178 13.316 1.00 87.00 84 HIS A CA 1
ATOM 645 C C . HIS A 1 84 ? 1.901 -2.763 14.789 1.00 87.00 84 HIS A C 1
ATOM 647 O O . HIS A 1 84 ? 1.990 -3.617 15.664 1.00 87.00 84 HIS A O 1
ATOM 653 N N . ARG A 1 85 ? 1.634 -1.481 15.093 1.00 83.25 85 ARG A N 1
ATOM 654 C CA . ARG A 1 85 ? 1.298 -0.973 16.438 1.00 83.25 85 ARG A CA 1
ATOM 655 C C . ARG A 1 85 ? -0.214 -0.699 16.530 1.00 83.25 85 ARG A C 1
ATOM 657 O O . ARG A 1 85 ? -0.635 0.456 16.399 1.00 83.25 85 ARG A O 1
ATOM 664 N N . PRO A 1 86 ? -1.078 -1.714 16.739 1.00 72.94 86 PRO A N 1
ATOM 665 C CA . PRO A 1 86 ? -2.505 -1.588 16.440 1.00 72.94 86 PRO A CA 1
ATOM 666 C C . PRO A 1 86 ? -3.227 -0.673 17.431 1.00 72.94 86 PRO A C 1
ATOM 668 O O . PRO A 1 86 ? -4.173 0.014 17.054 1.00 72.94 86 PRO A O 1
ATOM 671 N N . ALA A 1 87 ? -2.750 -0.611 18.681 1.00 80.06 87 ALA A N 1
ATOM 672 C CA . ALA A 1 87 ? -3.330 0.226 19.732 1.00 80.06 87 ALA A CA 1
ATOM 673 C C . ALA A 1 87 ? -3.393 1.716 19.344 1.00 80.06 87 ALA A C 1
ATOM 675 O O . ALA A 1 87 ? -4.333 2.409 19.723 1.00 80.06 87 ALA A O 1
ATOM 676 N N . GLU A 1 88 ? -2.429 2.189 18.553 1.00 83.62 88 GLU A N 1
ATOM 677 C CA . GLU A 1 88 ? -2.304 3.598 18.164 1.00 83.62 88 GLU A CA 1
ATOM 678 C C . GLU A 1 88 ? -2.834 3.863 16.747 1.00 83.62 88 GLU A C 1
ATOM 680 O O . GLU A 1 88 ? -3.361 4.938 16.465 1.00 83.62 88 GLU A O 1
ATOM 685 N N . THR A 1 89 ? -2.730 2.881 15.845 1.00 88.69 89 THR A N 1
ATOM 686 C CA . THR A 1 89 ? -3.025 3.075 14.415 1.00 88.69 89 THR A CA 1
ATOM 687 C C . THR A 1 89 ? -4.393 2.595 13.965 1.00 88.69 89 THR A C 1
ATOM 689 O O . THR A 1 89 ? -4.937 3.150 13.008 1.00 88.69 89 THR A O 1
ATOM 692 N N . ARG A 1 90 ? -4.995 1.611 14.645 1.00 89.19 90 ARG A N 1
ATOM 693 C CA . ARG A 1 90 ? -6.241 0.973 14.193 1.00 89.19 90 ARG A CA 1
ATOM 694 C C . ARG A 1 90 ? -7.390 1.967 14.059 1.00 89.19 90 ARG A C 1
ATOM 696 O O . ARG A 1 90 ? -8.106 1.954 13.059 1.00 89.19 90 ARG A O 1
ATOM 703 N N . GLY A 1 91 ? -7.594 2.811 15.068 1.00 92.88 91 GLY A N 1
ATOM 704 C CA . GLY A 1 91 ? -8.664 3.813 15.076 1.00 92.88 91 GLY A CA 1
ATOM 705 C C . GLY A 1 91 ? -8.528 4.808 13.917 1.00 92.88 91 GLY A C 1
ATOM 706 O O . GLY A 1 91 ? -9.428 4.876 13.075 1.00 92.88 91 GLY A O 1
ATOM 707 N N . PRO A 1 92 ? -7.395 5.530 13.822 1.00 94.94 92 PRO A N 1
ATOM 708 C CA . PRO A 1 92 ? -7.116 6.436 12.711 1.00 94.94 92 PRO A CA 1
ATOM 709 C C . PRO A 1 92 ? -7.196 5.773 11.331 1.00 94.94 92 PRO A C 1
ATOM 711 O O . PRO A 1 92 ? -7.773 6.353 10.410 1.00 94.94 92 PRO A O 1
ATOM 714 N N . PHE A 1 93 ? -6.685 4.547 11.179 1.00 95.81 93 PHE A N 1
ATOM 715 C CA . PHE A 1 93 ? -6.734 3.845 9.898 1.00 95.81 93 PHE A CA 1
ATOM 716 C C . PHE A 1 93 ? -8.164 3.450 9.510 1.00 95.81 93 PHE A C 1
ATOM 718 O O . PHE A 1 93 ? -8.592 3.726 8.391 1.00 95.81 93 PHE A O 1
ATOM 725 N N . ASN A 1 94 ? -8.948 2.894 10.440 1.00 95.75 94 ASN A N 1
ATOM 726 C CA . ASN A 1 94 ? -10.356 2.561 10.196 1.00 95.75 94 ASN A CA 1
ATOM 727 C C . ASN A 1 94 ? -11.205 3.794 9.882 1.00 95.75 94 ASN A C 1
ATOM 729 O O . ASN A 1 94 ? -12.095 3.718 9.034 1.00 95.75 94 ASN A O 1
ATOM 733 N N . LYS A 1 95 ? -10.917 4.928 10.530 1.00 96.38 95 LYS A N 1
ATOM 734 C CA . LYS A 1 95 ? -11.545 6.211 10.205 1.00 96.38 95 LYS A CA 1
ATOM 735 C C . LYS A 1 95 ? -11.234 6.615 8.764 1.00 96.38 95 LYS A C 1
ATOM 737 O O . LYS A 1 95 ? -12.154 6.911 8.008 1.00 96.38 95 LYS A O 1
ATOM 742 N N . LEU A 1 96 ? -9.964 6.548 8.362 1.00 97.38 96 LEU A N 1
ATOM 743 C CA . LEU A 1 96 ? -9.556 6.885 7.000 1.00 97.38 96 LEU A CA 1
ATOM 744 C C . LEU A 1 96 ? -10.202 5.963 5.952 1.00 97.38 96 LEU A C 1
ATOM 746 O O . LEU A 1 96 ? -10.645 6.431 4.903 1.00 97.38 96 LEU A O 1
ATOM 750 N N . LEU A 1 97 ? -10.301 4.661 6.240 1.00 97.88 97 LEU A N 1
ATOM 751 C CA . LEU A 1 97 ? -11.007 3.705 5.383 1.00 97.88 97 LEU A CA 1
ATOM 752 C C . LEU A 1 97 ? -12.483 4.084 5.225 1.00 97.88 97 LEU A C 1
ATOM 754 O O . LEU A 1 97 ? -12.985 4.094 4.103 1.00 97.88 97 LEU A O 1
ATOM 758 N N . ALA A 1 98 ? -13.162 4.445 6.318 1.00 97.81 98 ALA A N 1
ATOM 759 C CA . ALA A 1 98 ? -14.564 4.853 6.288 1.00 97.81 98 ALA A CA 1
ATOM 760 C C . ALA A 1 98 ? -14.792 6.149 5.492 1.00 97.81 98 ALA A C 1
ATOM 762 O O . ALA A 1 98 ? -15.785 6.261 4.778 1.00 97.81 98 ALA A O 1
ATOM 763 N N . GLU A 1 99 ? -13.857 7.100 5.557 1.00 97.50 99 GLU A N 1
ATOM 764 C CA . GLU A 1 99 ? -13.906 8.350 4.785 1.00 97.50 99 GLU A CA 1
ATOM 765 C C . GLU A 1 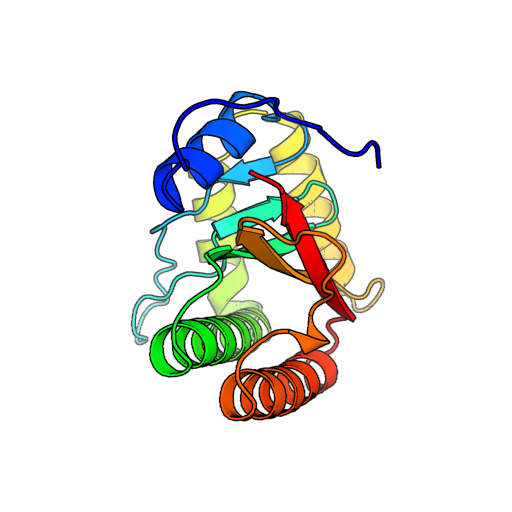99 ? -13.688 8.136 3.279 1.00 97.50 99 GLU A C 1
ATOM 767 O O . GLU A 1 99 ? -14.204 8.894 2.456 1.00 97.50 99 GLU A O 1
ATOM 772 N N . ARG A 1 100 ? -12.891 7.129 2.899 1.00 97.75 100 ARG A N 1
ATOM 773 C CA . ARG A 1 100 ? -12.464 6.908 1.507 1.00 97.75 100 ARG A CA 1
ATOM 774 C C . ARG A 1 100 ? -13.252 5.826 0.775 1.00 97.75 100 ARG A C 1
ATOM 776 O O . ARG A 1 100 ? -13.277 5.835 -0.460 1.00 97.75 100 ARG A O 1
ATOM 783 N N . ALA A 1 101 ? -13.865 4.887 1.491 1.00 97.12 101 ALA A N 1
ATOM 784 C CA . ALA A 1 101 ? -14.614 3.795 0.888 1.00 97.12 101 ALA A CA 1
ATOM 785 C C . ALA A 1 101 ? -15.840 4.310 0.119 1.00 97.12 101 ALA A C 1
ATOM 787 O O . ALA A 1 101 ? -16.636 5.101 0.613 1.00 97.12 101 ALA A O 1
ATOM 788 N N . ARG A 1 102 ? -16.017 3.812 -1.108 1.00 96.25 102 ARG A N 1
ATOM 789 C CA . ARG A 1 102 ? -17.186 4.107 -1.959 1.00 96.25 102 ARG A CA 1
ATOM 790 C C . ARG A 1 102 ? -18.258 3.015 -1.904 1.00 96.25 102 ARG A C 1
ATOM 792 O O . ARG A 1 102 ? -19.324 3.183 -2.489 1.00 96.25 102 ARG A O 1
ATOM 799 N N . SER A 1 103 ? -17.961 1.901 -1.238 1.00 97.31 103 SER A N 1
ATOM 800 C CA . SER A 1 103 ? -18.846 0.751 -1.066 1.00 97.31 103 SER A CA 1
ATOM 801 C C . SER A 1 103 ? -18.894 0.378 0.419 1.00 97.31 103 SER A C 1
ATOM 803 O O . SER A 1 103 ? -17.866 -0.019 0.973 1.00 97.31 103 SER A O 1
ATOM 805 N N . PRO A 1 104 ? -20.061 0.497 1.084 1.00 96.88 104 PRO A N 1
ATOM 806 C CA . PRO A 1 104 ? -20.211 0.091 2.482 1.00 96.88 104 PRO A CA 1
ATOM 807 C C . PRO A 1 104 ? -19.895 -1.392 2.702 1.00 96.88 104 PRO A C 1
ATOM 809 O O . PRO A 1 104 ? -19.274 -1.749 3.698 1.00 96.88 104 PRO A O 1
ATOM 812 N N . LYS A 1 105 ? -20.253 -2.252 1.737 1.00 97.56 105 LYS A N 1
ATOM 813 C CA . LYS A 1 105 ? -19.947 -3.687 1.784 1.00 97.56 105 LYS A CA 1
ATOM 814 C C . LYS A 1 105 ? -18.437 -3.937 1.809 1.00 97.56 105 LYS A C 1
ATOM 816 O O . LYS A 1 105 ? -17.963 -4.732 2.622 1.00 97.56 105 LYS A O 1
ATOM 821 N N . LEU A 1 106 ? -17.692 -3.254 0.937 1.00 97.81 106 LEU A N 1
ATOM 822 C CA . LEU A 1 106 ? -16.235 -3.364 0.903 1.00 97.81 106 LEU A CA 1
ATOM 823 C C . LEU A 1 106 ? -15.617 -2.863 2.212 1.00 97.81 106 LEU A C 1
ATOM 825 O O . LEU A 1 106 ? -14.752 -3.536 2.763 1.00 97.81 106 LEU A O 1
ATOM 829 N N . LEU A 1 107 ? -16.089 -1.728 2.742 1.00 98.25 107 LEU A N 1
ATOM 830 C CA . LEU A 1 107 ? -15.611 -1.191 4.020 1.00 98.25 107 LEU A CA 1
ATOM 831 C C . LEU A 1 107 ? -15.745 -2.218 5.149 1.00 98.25 107 LEU A C 1
ATOM 833 O O . LEU A 1 107 ? -14.764 -2.493 5.837 1.00 98.25 107 LEU A O 1
ATOM 837 N N . THR A 1 108 ? -16.933 -2.810 5.313 1.00 97.81 108 THR A N 1
ATOM 838 C CA . THR A 1 108 ? -17.171 -3.836 6.337 1.00 97.81 108 THR A CA 1
ATOM 839 C C . THR A 1 108 ? -16.255 -5.041 6.140 1.00 97.81 108 THR A C 1
ATOM 841 O O . THR A 1 108 ? -15.651 -5.505 7.103 1.00 97.81 108 THR A O 1
ATOM 844 N N . THR A 1 109 ? -16.099 -5.508 4.899 1.00 97.44 109 THR A N 1
ATOM 845 C CA . THR A 1 109 ? -15.253 -6.669 4.578 1.00 97.44 109 THR A CA 1
ATOM 846 C C . THR A 1 109 ? -13.792 -6.409 4.945 1.00 97.44 109 THR A C 1
ATOM 848 O O . THR A 1 109 ? -13.201 -7.187 5.693 1.00 97.44 109 THR A O 1
ATOM 851 N N . VAL A 1 110 ? -13.232 -5.274 4.517 1.00 97.12 110 VAL A N 1
ATOM 852 C CA . VAL A 1 110 ? -11.848 -4.884 4.831 1.00 97.12 110 VAL A CA 1
ATOM 853 C C . VAL A 1 110 ? -11.644 -4.741 6.339 1.00 97.12 110 VAL A C 1
ATOM 855 O O . VAL A 1 110 ? -10.679 -5.276 6.876 1.00 97.12 110 VAL A O 1
ATOM 858 N N . GLN A 1 111 ? -12.556 -4.073 7.052 1.00 95.75 111 GLN A N 1
ATOM 859 C CA . GLN A 1 111 ? -12.454 -3.914 8.507 1.00 95.75 111 GLN A CA 1
ATOM 860 C C . GLN A 1 111 ? -12.483 -5.260 9.246 1.00 95.75 111 GLN A C 1
ATOM 862 O O . GLN A 1 111 ? -11.746 -5.439 10.216 1.00 95.75 111 GLN A O 1
ATOM 867 N N . SER A 1 112 ? -13.296 -6.216 8.786 1.00 94.25 112 SER A N 1
ATOM 868 C CA . SER A 1 112 ? -13.319 -7.574 9.336 1.00 94.25 112 SER A CA 1
ATOM 869 C C . SER A 1 112 ? -12.012 -8.324 9.084 1.00 94.25 112 SER A C 1
ATOM 871 O O . SER A 1 112 ? -11.494 -8.944 10.011 1.00 94.25 112 SER A O 1
ATOM 873 N N . VAL A 1 113 ? -11.450 -8.235 7.874 1.00 93.94 113 VAL A N 1
ATOM 874 C CA . VAL A 1 113 ? -10.167 -8.875 7.539 1.00 93.94 113 VAL A CA 1
ATOM 875 C C . VAL A 1 113 ? -9.023 -8.295 8.374 1.00 93.94 113 VAL A C 1
ATOM 877 O O . VAL A 1 113 ? -8.259 -9.050 8.971 1.00 93.94 113 VAL A O 1
ATOM 880 N N . LEU A 1 114 ? -8.937 -6.966 8.498 1.00 92.19 114 LEU A N 1
ATOM 881 C CA . LEU A 1 114 ? -7.910 -6.317 9.320 1.00 92.19 114 LEU A CA 1
ATOM 882 C C . LEU A 1 114 ? -8.033 -6.714 10.800 1.00 92.19 114 LEU A C 1
ATOM 884 O O . LEU A 1 114 ? -7.036 -7.046 11.437 1.00 92.19 114 LEU A O 1
ATOM 888 N N . ALA A 1 115 ? -9.256 -6.763 11.337 1.00 90.25 115 ALA A N 1
ATOM 889 C CA . ALA A 1 115 ? -9.488 -7.208 12.710 1.00 90.25 115 ALA A CA 1
ATOM 890 C C . ALA A 1 115 ? -9.111 -8.687 12.932 1.00 90.25 115 ALA A C 1
ATOM 892 O O . ALA A 1 115 ? -8.612 -9.036 14.003 1.00 90.25 115 ALA A O 1
ATOM 893 N N . ALA A 1 116 ? -9.329 -9.558 11.941 1.00 88.94 116 ALA A N 1
ATOM 894 C CA . ALA A 1 116 ? -8.921 -10.961 12.005 1.00 88.94 116 ALA A CA 1
ATOM 895 C C . ALA A 1 116 ? -7.391 -11.112 11.984 1.00 88.94 116 ALA A C 1
ATOM 897 O O . ALA A 1 116 ? -6.839 -11.856 12.803 1.00 88.94 116 ALA A O 1
ATOM 898 N N . ALA A 1 117 ? -6.705 -10.351 11.128 1.00 85.56 117 ALA A N 1
ATOM 899 C CA . ALA A 1 117 ? -5.246 -10.340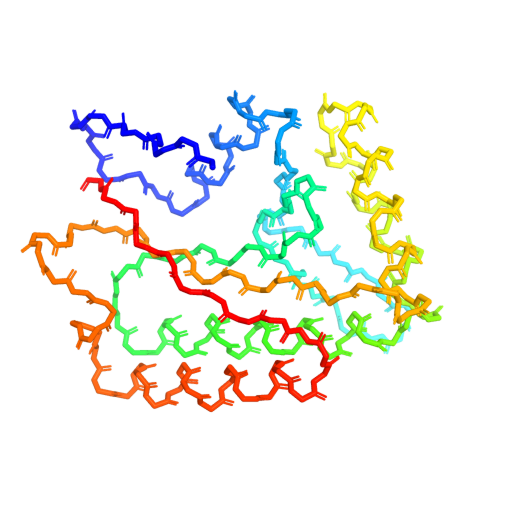 11.040 1.00 85.56 117 ALA A CA 1
ATOM 900 C C . ALA A 1 117 ? -4.576 -9.879 12.346 1.00 85.56 117 ALA A C 1
ATOM 902 O O . ALA A 1 117 ? -3.585 -10.467 12.775 1.00 85.56 117 ALA A O 1
ATOM 903 N N . GLU A 1 118 ? -5.155 -8.901 13.052 1.00 79.00 118 GLU A N 1
ATOM 904 C CA . GLU A 1 118 ? -4.667 -8.476 14.376 1.00 79.00 118 GLU A CA 1
ATOM 905 C C . GLU A 1 118 ? -4.684 -9.613 15.409 1.00 79.00 118 GLU A C 1
ATOM 907 O O . GLU A 1 118 ? -3.800 -9.701 16.262 1.00 79.00 118 GLU A O 1
ATOM 912 N N . SER A 1 119 ? -5.647 -10.534 15.306 1.00 75.06 119 SER A N 1
ATOM 913 C CA . SER A 1 119 ? -5.700 -11.735 16.149 1.00 75.06 119 SER A CA 1
ATOM 914 C C . SER A 1 119 ? -4.726 -12.844 15.712 1.00 75.06 119 SER A C 1
ATOM 916 O O . SER A 1 119 ? -4.818 -13.965 16.212 1.00 75.06 119 SER A O 1
ATOM 918 N N . ARG A 1 120 ? -3.794 -12.529 14.795 1.00 67.88 120 ARG A N 1
ATOM 919 C CA . ARG A 1 120 ? -2.806 -13.431 14.172 1.00 67.88 120 ARG A CA 1
ATOM 920 C C . ARG A 1 120 ? -3.425 -14.676 13.537 1.00 67.88 120 ARG A C 1
ATOM 922 O O . ARG A 1 120 ? -2.795 -15.730 13.498 1.00 67.88 120 ARG A O 1
ATOM 929 N N . ARG A 1 121 ? -4.671 -14.567 13.070 1.00 59.22 121 ARG A N 1
ATOM 930 C CA . ARG A 1 121 ? -5.341 -15.655 12.347 1.00 59.22 121 ARG A CA 1
ATOM 931 C C . ARG A 1 121 ? -4.943 -15.697 10.875 1.00 59.22 121 ARG A C 1
ATOM 933 O O . ARG A 1 121 ? -4.907 -16.788 10.327 1.00 59.22 121 ARG A O 1
ATOM 940 N N . ASP A 1 122 ? -4.591 -14.547 10.297 1.00 67.25 122 ASP A N 1
ATOM 941 C CA . ASP A 1 122 ? -4.254 -14.396 8.880 1.00 67.25 122 ASP A CA 1
ATOM 942 C C . ASP A 1 122 ? -3.080 -13.422 8.675 1.00 67.25 122 ASP A C 1
ATOM 944 O O . ASP A 1 122 ? -2.969 -12.410 9.372 1.00 67.25 122 ASP A O 1
ATOM 948 N N . GLU A 1 123 ? -2.221 -13.714 7.694 1.00 81.94 123 GLU A N 1
ATOM 949 C CA . GLU A 1 123 ? -1.141 -12.825 7.247 1.00 81.94 123 GLU A CA 1
ATOM 950 C C . GLU A 1 123 ? -1.659 -11.873 6.159 1.00 81.94 123 GLU A C 1
ATOM 952 O O . GLU A 1 123 ? -2.132 -12.309 5.106 1.00 81.94 123 GLU A O 1
ATOM 957 N N . LEU A 1 124 ? -1.541 -10.562 6.382 1.00 92.75 124 LEU A N 1
ATOM 958 C CA . LEU A 1 124 ? -1.885 -9.567 5.363 1.00 92.75 124 LEU A CA 1
ATOM 959 C C . LEU A 1 124 ? -0.822 -9.514 4.261 1.00 92.75 124 LEU A C 1
ATOM 961 O O . LEU A 1 124 ? 0.344 -9.851 4.465 1.00 92.75 124 LEU A O 1
ATOM 965 N N . GLU A 1 125 ? -1.219 -9.045 3.083 1.00 97.00 125 GLU A N 1
ATOM 966 C CA . GLU A 1 125 ? -0.334 -8.922 1.925 1.00 97.00 125 GLU A CA 1
ATOM 967 C C . GLU A 1 125 ? 0.067 -7.464 1.677 1.00 97.00 125 GLU A C 1
ATOM 969 O O . GLU A 1 125 ? -0.766 -6.559 1.692 1.00 97.00 125 GLU A O 1
ATOM 974 N N . VAL A 1 126 ? 1.343 -7.241 1.369 1.00 98.19 126 VAL A N 1
ATOM 975 C CA . VAL A 1 126 ? 1.861 -5.990 0.809 1.00 98.19 126 VAL A CA 1
ATOM 976 C C . VAL A 1 126 ? 2.203 -6.217 -0.657 1.00 98.19 126 VAL A C 1
ATOM 978 O O . VAL A 1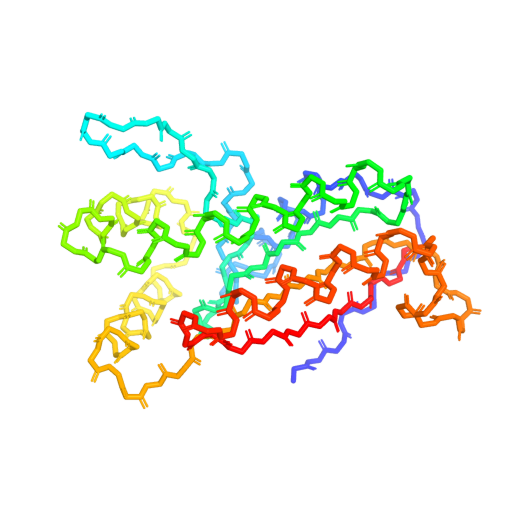 126 ? 3.022 -7.073 -1.007 1.00 98.19 126 VAL A O 1
ATOM 981 N N . VAL A 1 127 ? 1.584 -5.433 -1.536 1.00 98.31 127 VAL A N 1
ATOM 982 C CA . VAL A 1 127 ? 1.723 -5.581 -2.987 1.00 98.31 127 VAL A CA 1
ATOM 983 C C . VAL A 1 127 ? 2.474 -4.395 -3.574 1.00 98.31 127 VAL A C 1
ATOM 985 O O . VAL A 1 127 ? 1.973 -3.275 -3.581 1.00 98.31 127 VAL A O 1
ATOM 988 N N . PHE A 1 128 ? 3.633 -4.645 -4.182 1.00 97.44 128 PHE A N 1
ATOM 989 C CA . PHE A 1 128 ? 4.304 -3.666 -5.037 1.00 97.44 128 PHE A CA 1
ATOM 990 C C . PHE A 1 128 ? 3.816 -3.806 -6.480 1.00 97.44 128 PHE A C 1
ATOM 992 O O . PHE A 1 128 ? 4.178 -4.749 -7.190 1.00 97.44 128 PHE A O 1
ATOM 999 N N . ALA A 1 129 ? 2.977 -2.870 -6.915 1.00 95.69 129 ALA A N 1
ATOM 1000 C CA . ALA A 1 129 ? 2.330 -2.870 -8.219 1.00 95.69 129 ALA A CA 1
ATOM 1001 C C . ALA A 1 129 ? 3.014 -1.880 -9.172 1.00 95.69 129 ALA A C 1
ATOM 1003 O O . ALA A 1 129 ? 2.906 -0.662 -9.023 1.00 95.69 129 ALA A O 1
ATOM 1004 N N . PHE A 1 130 ? 3.711 -2.393 -10.186 1.00 93.81 130 PHE A N 1
ATOM 1005 C CA . PHE A 1 130 ? 4.487 -1.553 -11.085 1.00 93.81 130 PHE A CA 1
ATOM 1006 C C . PHE A 1 130 ? 3.823 -1.285 -12.433 1.00 93.81 130 PHE A C 1
ATOM 1008 O O . PHE A 1 130 ? 3.683 -2.183 -13.267 1.00 93.81 130 PHE A O 1
ATOM 1015 N N . LEU A 1 131 ? 3.512 -0.015 -12.688 1.00 92.56 131 LEU A N 1
ATOM 1016 C CA . LEU A 1 131 ? 2.998 0.461 -13.970 1.00 92.56 131 LEU A CA 1
ATOM 1017 C C . LEU A 1 131 ? 4.139 0.603 -14.982 1.00 92.56 131 LEU A C 1
ATOM 1019 O O . LEU A 1 131 ? 5.159 1.241 -14.696 1.00 92.56 131 LEU A O 1
ATOM 1023 N N . GLY A 1 132 ? 3.963 0.095 -16.196 1.00 88.50 132 GLY A N 1
ATOM 1024 C CA . GLY A 1 132 ? 4.902 0.369 -17.279 1.00 88.50 132 GLY A CA 1
ATOM 1025 C C . GLY A 1 132 ? 4.766 -0.572 -18.460 1.00 88.50 132 GLY A C 1
ATOM 1026 O O . GLY A 1 132 ? 3.992 -1.520 -18.436 1.00 88.50 132 GLY A O 1
ATOM 1027 N N . ASP A 1 133 ? 5.567 -0.316 -19.487 1.00 85.06 133 ASP A N 1
ATOM 1028 C CA . ASP A 1 133 ? 5.701 -1.250 -20.592 1.00 85.06 133 ASP A CA 1
ATOM 1029 C C . ASP A 1 133 ? 6.698 -2.343 -20.194 1.00 85.06 133 ASP A C 1
ATOM 1031 O O . ASP A 1 133 ? 7.897 -2.089 -20.028 1.00 85.06 133 ASP A O 1
ATOM 1035 N N . TRP A 1 134 ? 6.176 -3.545 -19.967 1.00 82.25 134 TRP A N 1
ATOM 1036 C CA . TRP A 1 134 ? 6.976 -4.670 -19.505 1.00 82.25 134 TRP A CA 1
ATOM 1037 C C . TRP A 1 134 ? 7.537 -5.510 -20.651 1.00 82.25 134 TRP A C 1
ATOM 1039 O O . TRP A 1 134 ? 8.447 -6.254 -20.351 1.00 82.25 134 TRP A O 1
ATOM 1049 N N . ARG A 1 135 ? 7.089 -5.391 -21.920 1.00 70.50 135 ARG A N 1
ATOM 1050 C CA . ARG A 1 135 ? 7.547 -6.162 -23.120 1.00 70.50 135 ARG A CA 1
ATOM 1051 C C . ARG A 1 135 ? 8.260 -7.510 -22.852 1.00 70.50 135 ARG A C 1
ATOM 1053 O O . ARG A 1 135 ? 9.349 -7.745 -23.364 1.00 70.50 135 ARG A O 1
ATOM 1060 N N . GLY A 1 136 ? 7.685 -8.388 -22.025 1.00 65.50 136 GLY A N 1
ATOM 1061 C CA . GLY A 1 136 ? 8.278 -9.692 -21.666 1.00 65.50 136 GLY A CA 1
ATOM 1062 C C . GLY A 1 136 ? 9.377 -9.676 -20.586 1.00 65.50 136 GLY A C 1
ATOM 1063 O O . GLY A 1 136 ? 9.798 -10.729 -20.120 1.00 65.50 136 GLY A O 1
ATOM 1064 N N . GLY A 1 137 ? 9.818 -8.507 -20.134 1.00 66.25 137 GLY A N 1
ATOM 1065 C CA . GLY A 1 137 ? 10.618 -8.318 -18.932 1.00 66.25 137 GLY A CA 1
ATOM 1066 C C . GLY A 1 137 ? 9.810 -8.541 -17.652 1.00 66.25 137 GLY A C 1
ATOM 1067 O O . GLY A 1 137 ? 8.632 -8.202 -17.554 1.00 66.25 137 GLY A O 1
ATOM 1068 N N . THR A 1 138 ? 10.473 -9.084 -16.637 1.00 80.00 138 THR A N 1
ATOM 1069 C CA . THR A 1 138 ? 9.909 -9.264 -15.295 1.00 80.00 138 THR A CA 1
ATOM 1070 C C . THR A 1 138 ? 10.438 -8.184 -14.355 1.00 80.00 138 THR A C 1
ATOM 1072 O O . THR A 1 138 ? 11.147 -7.261 -14.777 1.00 80.00 138 THR A O 1
ATOM 1075 N N . ILE A 1 139 ? 10.156 -8.313 -13.057 1.00 80.12 139 ILE A N 1
ATOM 1076 C CA . ILE A 1 139 ? 10.757 -7.481 -12.009 1.00 80.12 139 ILE A CA 1
ATOM 1077 C C . ILE A 1 139 ? 12.296 -7.444 -12.069 1.00 80.12 139 ILE A C 1
ATOM 1079 O O . ILE A 1 139 ? 12.912 -6.462 -11.656 1.00 80.12 139 ILE A O 1
ATOM 1083 N N . SER A 1 140 ? 12.933 -8.464 -12.660 1.00 83.06 140 SER A N 1
ATOM 1084 C CA . SER A 1 140 ? 14.382 -8.494 -12.876 1.00 83.06 140 SER A CA 1
ATOM 1085 C C . SER A 1 140 ? 14.880 -7.373 -13.795 1.00 83.06 140 SER A C 1
ATOM 1087 O O . SER A 1 140 ? 16.062 -7.044 -13.741 1.00 83.06 140 SER A O 1
ATOM 1089 N N . SER A 1 141 ? 13.994 -6.748 -14.578 1.00 84.62 141 SER A N 1
ATOM 1090 C CA . SER A 1 141 ? 14.295 -5.610 -15.454 1.00 84.62 141 SER A CA 1
ATOM 1091 C C . SER A 1 141 ? 14.360 -4.253 -14.737 1.00 84.62 141 SER A C 1
ATOM 1093 O O . SER A 1 141 ? 14.535 -3.222 -15.395 1.00 84.62 141 SER A O 1
ATOM 1095 N N . LEU A 1 142 ? 14.180 -4.218 -13.412 1.00 87.38 142 LEU A N 1
ATOM 1096 C CA . LEU A 1 142 ? 14.461 -3.030 -12.608 1.00 87.38 142 LEU A CA 1
ATOM 1097 C C . LEU A 1 142 ? 15.975 -2.782 -12.481 1.00 87.38 142 LEU A C 1
ATOM 1099 O O . LEU A 1 142 ? 16.754 -3.739 -12.506 1.00 87.38 142 LEU A O 1
ATOM 1103 N N . PRO A 1 143 ? 16.406 -1.520 -12.276 1.00 89.75 143 PRO A N 1
ATOM 1104 C CA . PRO A 1 143 ? 17.800 -1.207 -11.977 1.00 89.75 143 PRO A CA 1
ATOM 1105 C C . PRO A 1 143 ? 18.339 -2.023 -10.795 1.00 89.75 143 PRO A C 1
ATOM 1107 O O . PRO A 1 143 ? 17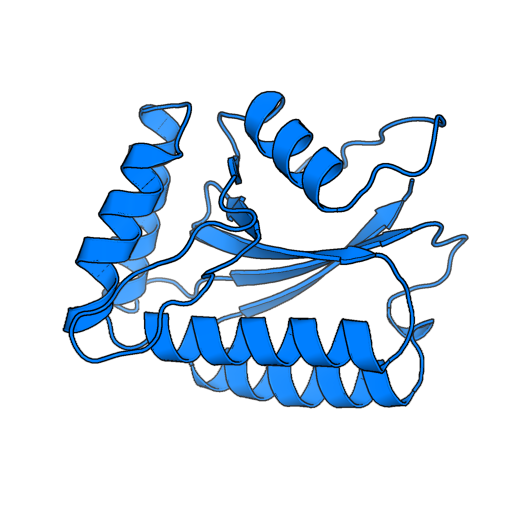.618 -2.282 -9.831 1.00 89.75 143 PRO A O 1
ATOM 1110 N N . PHE A 1 144 ? 19.625 -2.384 -10.838 1.00 91.88 144 PHE A N 1
ATOM 1111 C CA . PHE A 1 144 ? 20.274 -3.233 -9.830 1.00 91.88 144 PHE A CA 1
ATOM 1112 C C . PHE A 1 144 ? 19.992 -2.785 -8.387 1.00 91.88 144 PHE A C 1
ATOM 1114 O O . PHE A 1 144 ? 19.487 -3.571 -7.585 1.00 91.88 144 PHE A O 1
ATOM 1121 N N . PHE A 1 145 ? 20.217 -1.502 -8.088 1.00 92.00 145 PHE A N 1
ATOM 1122 C CA . PHE A 1 145 ? 19.979 -0.942 -6.755 1.00 92.00 145 PHE A CA 1
ATOM 1123 C C . PHE A 1 145 ? 18.505 -0.974 -6.331 1.00 92.00 145 PHE A C 1
ATOM 1125 O O . PHE A 1 145 ? 18.215 -1.164 -5.153 1.00 92.00 145 PHE A O 1
ATOM 1132 N N . SER A 1 146 ? 17.561 -0.862 -7.271 1.00 92.81 146 SER A N 1
ATOM 1133 C CA . SER A 1 146 ? 16.137 -1.036 -6.965 1.00 92.81 146 SER A CA 1
ATOM 1134 C C . SER A 1 146 ? 15.826 -2.455 -6.520 1.00 92.81 146 SER A C 1
ATOM 1136 O O . SER A 1 146 ? 15.014 -2.634 -5.623 1.00 92.81 146 SER A O 1
ATOM 1138 N N . ARG A 1 147 ? 16.469 -3.462 -7.120 1.00 93.88 147 ARG A N 1
ATOM 1139 C CA . ARG A 1 147 ? 16.259 -4.865 -6.739 1.00 93.88 147 ARG A CA 1
ATOM 1140 C C . ARG A 1 147 ? 16.820 -5.156 -5.351 1.00 93.88 147 ARG A C 1
ATOM 1142 O O . ARG A 1 147 ? 16.137 -5.806 -4.573 1.00 93.88 147 ARG A O 1
ATOM 1149 N N . ILE A 1 148 ? 18.007 -4.635 -5.026 1.00 95.00 148 ILE A N 1
ATOM 1150 C CA . ILE A 1 148 ? 18.570 -4.750 -3.669 1.00 95.00 148 ILE A CA 1
ATOM 1151 C C . ILE A 1 148 ? 17.623 -4.115 -2.652 1.00 95.00 148 ILE A C 1
ATOM 1153 O O . ILE A 1 148 ? 17.240 -4.754 -1.679 1.00 95.00 148 ILE A O 1
ATOM 1157 N N . SER A 1 149 ? 17.206 -2.873 -2.906 1.00 95.94 149 SER A N 1
ATOM 1158 C CA . SER A 1 149 ? 16.307 -2.150 -2.008 1.00 95.94 149 SER A CA 1
ATOM 1159 C C . SER A 1 149 ? 14.966 -2.870 -1.844 1.00 95.94 149 SER A C 1
ATOM 1161 O O . SER A 1 149 ? 14.489 -3.003 -0.725 1.00 95.94 149 SER A O 1
ATOM 1163 N N . LEU A 1 150 ? 14.398 -3.408 -2.928 1.00 95.94 150 LEU A N 1
ATOM 1164 C CA . LEU A 1 150 ? 13.185 -4.221 -2.870 1.00 95.94 150 LEU A CA 1
ATOM 1165 C C . LEU A 1 150 ? 13.371 -5.455 -1.982 1.00 95.94 150 LEU A C 1
ATOM 1167 O O . LEU A 1 150 ? 12.504 -5.739 -1.167 1.00 95.94 150 LEU A O 1
ATOM 1171 N N . VAL A 1 151 ? 14.475 -6.191 -2.135 1.00 96.50 151 VAL A N 1
ATOM 1172 C CA . VAL A 1 151 ? 14.751 -7.389 -1.328 1.00 96.50 151 VAL A CA 1
ATOM 1173 C C . VAL A 1 151 ? 14.869 -7.026 0.151 1.00 96.50 151 VAL A C 1
ATOM 1175 O O . VAL A 1 151 ? 14.194 -7.642 0.972 1.00 96.50 151 VAL A O 1
ATOM 1178 N N . ASN A 1 152 ? 15.659 -6.003 0.484 1.00 97.38 152 ASN A N 1
ATOM 1179 C CA . ASN A 1 152 ? 15.880 -5.579 1.867 1.00 97.38 152 ASN A CA 1
ATOM 1180 C C . ASN A 1 152 ? 14.573 -5.164 2.555 1.00 97.38 152 ASN A C 1
ATOM 1182 O O . ASN A 1 152 ? 14.238 -5.689 3.617 1.00 97.38 152 ASN A O 1
ATOM 1186 N N . GLU A 1 153 ? 13.797 -4.280 1.925 1.00 97.88 153 GLU A N 1
ATOM 1187 C CA . GLU A 1 153 ? 12.539 -3.817 2.515 1.00 97.88 153 GLU A CA 1
ATOM 1188 C C . GLU A 1 153 ? 11.468 -4.917 2.511 1.00 97.88 153 GLU A C 1
ATOM 1190 O O . GLU A 1 153 ? 10.691 -5.015 3.455 1.00 97.88 153 GLU A O 1
ATOM 1195 N N . ALA A 1 154 ? 11.453 -5.815 1.518 1.00 97.31 154 ALA A N 1
ATOM 1196 C CA . ALA A 1 154 ? 10.560 -6.972 1.537 1.00 97.31 154 ALA A CA 1
ATOM 1197 C C . ALA A 1 154 ? 10.880 -7.932 2.693 1.00 97.31 154 ALA A C 1
ATOM 1199 O O . ALA A 1 154 ? 9.961 -8.498 3.276 1.00 97.31 154 ALA A O 1
ATOM 1200 N N . HIS A 1 155 ? 12.154 -8.127 3.046 1.00 97.44 155 HIS A N 1
ATOM 1201 C CA . HIS A 1 155 ? 12.521 -8.897 4.238 1.00 97.44 155 HIS A CA 1
ATOM 1202 C C . HIS A 1 155 ? 12.030 -8.225 5.520 1.00 97.44 155 HIS A C 1
ATOM 1204 O O . HIS A 1 155 ? 11.449 -8.895 6.369 1.00 97.44 155 HIS A O 1
ATOM 1210 N N . ARG A 1 156 ? 12.200 -6.905 5.634 1.00 96.62 156 ARG A N 1
ATOM 1211 C CA . ARG A 1 156 ? 11.713 -6.130 6.781 1.00 96.62 156 ARG A CA 1
ATOM 1212 C C . ARG A 1 156 ? 10.195 -6.242 6.939 1.00 96.62 156 ARG A C 1
ATOM 1214 O O . ARG A 1 156 ? 9.724 -6.556 8.024 1.00 96.62 156 ARG A O 1
ATOM 1221 N N . VAL A 1 157 ? 9.447 -6.095 5.845 1.00 96.62 157 VAL A N 1
ATOM 1222 C CA . VAL A 1 157 ? 7.985 -6.263 5.825 1.00 96.62 157 VAL A CA 1
ATOM 1223 C C . VAL A 1 157 ? 7.570 -7.691 6.201 1.00 96.62 157 VAL A C 1
ATOM 1225 O O . VAL A 1 157 ? 6.660 -7.869 7.007 1.00 96.62 157 VAL A O 1
ATOM 1228 N N . ARG A 1 158 ? 8.269 -8.719 5.702 1.00 95.75 158 ARG A N 1
ATOM 1229 C CA . ARG A 1 158 ? 7.998 -10.119 6.080 1.00 95.75 158 ARG A CA 1
ATOM 1230 C C . ARG A 1 158 ? 8.234 -10.400 7.558 1.00 95.75 158 ARG A C 1
ATOM 1232 O O . ARG A 1 158 ? 7.439 -11.100 8.173 1.00 95.75 158 ARG A O 1
ATOM 1239 N N . ASN A 1 159 ? 9.271 -9.812 8.150 1.00 94.38 159 ASN A N 1
ATOM 1240 C CA . ASN A 1 159 ? 9.555 -9.965 9.579 1.00 94.38 159 ASN A CA 1
ATOM 1241 C C . ASN A 1 159 ? 8.464 -9.353 10.478 1.00 94.38 159 ASN A C 1
ATOM 1243 O O . ASN A 1 159 ? 8.370 -9.720 11.645 1.00 94.38 159 ASN A O 1
ATOM 1247 N N . LEU A 1 160 ? 7.629 -8.457 9.942 1.00 92.19 160 LEU A N 1
ATOM 1248 C CA . LEU A 1 160 ? 6.460 -7.899 10.633 1.00 92.19 160 LEU A CA 1
ATOM 1249 C C . LEU A 1 160 ? 5.202 -8.780 10.504 1.00 92.19 160 LEU A C 1
ATOM 1251 O O . LEU A 1 160 ? 4.162 -8.419 11.054 1.00 92.19 160 LEU A O 1
ATOM 1255 N N . GLY A 1 161 ? 5.283 -9.913 9.794 1.00 91.62 161 GLY A N 1
ATOM 1256 C CA . GLY A 1 161 ? 4.178 -10.861 9.606 1.00 91.62 161 GLY A CA 1
ATOM 1257 C C . GLY A 1 161 ? 3.335 -10.634 8.347 1.00 91.62 161 GLY A C 1
ATOM 1258 O O . GLY A 1 161 ? 2.216 -11.134 8.275 1.00 91.62 161 GLY A O 1
ATOM 1259 N N . TYR A 1 162 ? 3.843 -9.880 7.367 1.00 94.69 162 TYR A N 1
ATOM 1260 C CA . TYR A 1 162 ? 3.168 -9.684 6.082 1.00 94.69 162 TYR A CA 1
ATOM 1261 C C . TYR A 1 162 ? 3.746 -10.591 4.994 1.00 94.69 162 TYR A C 1
ATOM 1263 O O . TYR A 1 162 ? 4.958 -10.793 4.894 1.00 94.69 162 TYR A O 1
ATOM 1271 N N . THR A 1 163 ? 2.901 -11.029 4.069 1.00 96.12 163 THR A N 1
ATOM 1272 C CA . THR A 1 163 ? 3.370 -11.558 2.786 1.00 96.12 163 THR A CA 1
ATOM 1273 C C . THR A 1 163 ? 3.722 -10.403 1.846 1.00 96.12 163 THR A C 1
ATOM 1275 O O . THR A 1 163 ? 3.145 -9.320 1.917 1.00 96.12 163 THR A O 1
ATOM 1278 N N . VAL A 1 164 ? 4.704 -10.601 0.959 1.00 97.31 164 VAL A N 1
ATOM 1279 C CA . VAL A 1 164 ? 5.118 -9.567 -0.006 1.00 97.31 164 VAL A CA 1
ATOM 1280 C C . VAL A 1 164 ? 5.064 -10.123 -1.412 1.00 97.31 164 VAL A C 1
ATOM 1282 O O . VAL A 1 164 ? 5.802 -11.060 -1.740 1.00 97.31 164 VAL A O 1
ATOM 1285 N N . THR A 1 165 ? 4.266 -9.468 -2.252 1.00 97.00 165 THR A N 1
ATOM 1286 C CA . THR A 1 165 ? 4.080 -9.820 -3.657 1.00 97.00 165 THR A CA 1
ATOM 1287 C C . THR A 1 165 ? 4.429 -8.650 -4.561 1.00 97.00 165 THR A C 1
ATOM 1289 O O . THR A 1 165 ? 4.233 -7.479 -4.244 1.00 97.00 165 THR A O 1
ATOM 1292 N N . VAL A 1 166 ? 4.925 -8.976 -5.750 1.00 94.88 166 VAL A N 1
ATOM 1293 C CA . VAL A 1 166 ? 5.188 -8.008 -6.809 1.00 94.88 166 VAL A CA 1
ATOM 1294 C C . VAL A 1 166 ? 4.258 -8.277 -7.983 1.00 94.88 166 VAL A C 1
ATOM 1296 O O . VAL A 1 166 ? 4.142 -9.413 -8.445 1.00 94.88 166 VAL A O 1
ATOM 1299 N N . LYS A 1 167 ? 3.618 -7.228 -8.497 1.00 93.44 167 LYS A N 1
ATOM 1300 C CA . LYS A 1 167 ? 2.766 -7.285 -9.689 1.00 93.44 167 LYS A CA 1
ATOM 1301 C C . LYS A 1 167 ? 3.261 -6.287 -10.724 1.00 93.44 167 LYS A C 1
ATOM 1303 O O . LYS A 1 167 ? 3.614 -5.160 -10.401 1.00 93.44 167 LYS A O 1
ATOM 1308 N N . THR A 1 168 ? 3.254 -6.686 -11.987 1.00 91.56 168 THR A N 1
ATOM 1309 C CA . THR A 1 168 ? 3.557 -5.810 -13.124 1.00 91.56 168 THR A CA 1
ATOM 1310 C C . THR A 1 168 ? 2.272 -5.531 -13.891 1.00 91.56 168 THR A C 1
ATOM 1312 O O . THR A 1 168 ? 1.559 -6.467 -14.249 1.00 91.56 168 THR A O 1
ATOM 1315 N N . ILE A 1 169 ? 1.978 -4.260 -14.150 1.00 90.44 169 ILE A N 1
ATOM 1316 C CA . ILE A 1 169 ? 0.773 -3.813 -14.851 1.00 90.44 169 ILE A CA 1
ATOM 1317 C C . ILE A 1 169 ? 1.209 -3.138 -16.147 1.00 90.44 169 ILE A C 1
ATOM 1319 O O . ILE A 1 169 ? 1.850 -2.083 -16.129 1.00 90.44 169 ILE A O 1
ATOM 1323 N N . SER A 1 170 ? 0.871 -3.772 -17.267 1.00 86.00 170 SER A N 1
ATOM 1324 C CA . SER A 1 170 ? 1.151 -3.250 -18.603 1.00 86.00 170 SER A CA 1
ATOM 1325 C C . SER A 1 170 ? 0.205 -2.101 -18.955 1.00 86.00 170 SER A C 1
ATOM 1327 O O . SER A 1 170 ? -1.005 -2.228 -18.771 1.00 86.00 170 SER A O 1
ATOM 1329 N N . GLN A 1 171 ? 0.768 -0.998 -19.456 1.00 73.19 171 GLN A N 1
ATOM 1330 C CA . GLN A 1 171 ? 0.059 0.185 -19.964 1.00 73.19 171 GLN A CA 1
ATOM 1331 C C . GLN A 1 171 ? 0.655 0.649 -21.288 1.00 73.19 171 GLN A C 1
ATOM 1333 O O . GLN A 1 171 ? 1.896 0.539 -21.425 1.00 73.19 171 GLN A O 1
#